Protein AF-A0A847M9U5-F1 (afdb_monomer)

Solvent-accessible surface area (backbone atoms only — not comparable to full-atom values): 6471 Å² total; per-residue (Å²): 129,67,69,66,56,54,54,52,52,51,50,51,53,54,54,54,50,51,54,58,56,60,65,62,58,80,59,87,78,87,91,89,74,98,65,78,89,70,74,77,71,74,72,75,74,77,74,70,78,75,65,58,76,74,46,76,42,82,70,40,72,50,74,49,76,41,67,31,92,88,46,87,90,41,75,66,46,79,47,78,46,60,54,27,30,36,36,34,26,72,84,72,50,74,47,82,42,72,54,127

Radius of gyration: 32.03 Å; Cα contacts (8 Å, |Δi|>4): 97; chains: 1; bounding box: 97×44×38 Å

Structure (mmCIF, N/CA/C/O backbone):
data_AF-A0A847M9U5-F1
#
_entry.id   AF-A0A847M9U5-F1
#
loop_
_atom_site.group_PDB
_atom_site.id
_atom_site.type_symbol
_atom_site.label_atom_id
_atom_site.label_alt_id
_atom_site.label_comp_id
_atom_site.label_asym_id
_atom_site.label_entity_id
_atom_site.label_seq_id
_atom_site.pdbx_PDB_ins_code
_atom_site.Cartn_x
_atom_site.Cartn_y
_atom_site.Cartn_z
_atom_site.occupancy
_atom_site.B_iso_or_equiv
_atom_site.auth_seq_id
_atom_site.auth_comp_id
_atom_site.auth_asym_id
_atom_site.auth_atom_id
_atom_site.pdbx_PDB_model_num
ATOM 1 N N . MET A 1 1 ? 67.993 -10.709 17.516 1.00 57.62 1 MET A N 1
ATOM 2 C CA . MET A 1 1 ? 67.181 -10.792 16.274 1.00 57.62 1 MET A CA 1
ATOM 3 C C . MET A 1 1 ? 65.810 -10.112 16.381 1.00 57.62 1 MET A C 1
ATOM 5 O O . MET A 1 1 ? 65.199 -9.883 15.352 1.00 57.62 1 MET A O 1
ATOM 9 N N . THR A 1 2 ? 65.337 -9.737 17.572 1.00 57.31 2 THR A N 1
ATOM 10 C CA . THR A 1 2 ? 64.000 -9.160 17.827 1.00 57.31 2 THR A CA 1
ATOM 11 C C . THR A 1 2 ? 63.884 -7.653 17.560 1.00 57.31 2 THR A C 1
ATOM 13 O O . THR A 1 2 ?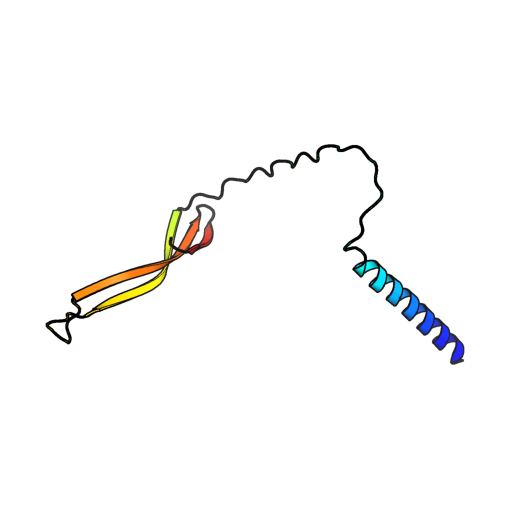 62.808 -7.168 17.230 1.00 57.31 2 THR A O 1
ATOM 16 N N . THR A 1 3 ? 64.989 -6.907 17.605 1.00 56.69 3 THR A N 1
ATOM 17 C CA . THR A 1 3 ? 64.990 -5.441 17.430 1.00 56.69 3 THR A CA 1
ATOM 18 C C . THR A 1 3 ? 64.676 -4.994 15.997 1.00 56.69 3 THR A C 1
ATOM 20 O O . THR A 1 3 ? 64.095 -3.935 15.796 1.00 56.69 3 THR A O 1
ATOM 23 N N . LYS A 1 4 ? 65.003 -5.813 14.985 1.00 58.47 4 LYS A N 1
ATOM 24 C CA . LYS A 1 4 ? 64.746 -5.498 13.563 1.00 58.47 4 LYS A CA 1
ATOM 25 C C . LYS A 1 4 ? 63.258 -5.599 13.193 1.00 58.47 4 LYS A C 1
ATOM 27 O O . LYS A 1 4 ? 62.771 -4.812 12.383 1.00 58.47 4 LYS A O 1
ATOM 32 N N . TYR A 1 5 ? 62.535 -6.528 13.821 1.00 59.38 5 TYR A N 1
ATOM 33 C CA . TYR A 1 5 ? 61.089 -6.697 13.635 1.00 59.38 5 TYR A CA 1
ATOM 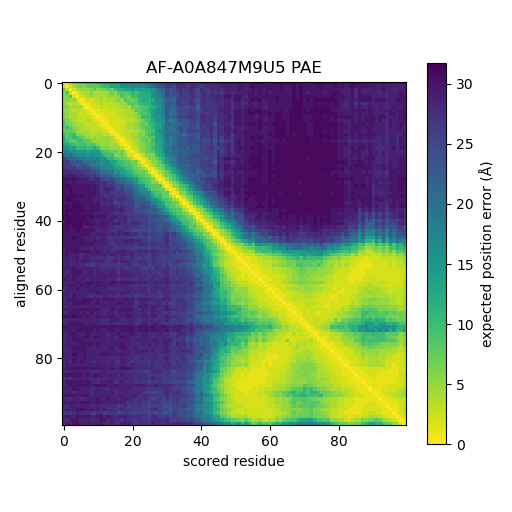34 C C . TYR A 1 5 ? 60.287 -5.610 14.359 1.00 59.38 5 TYR A C 1
ATOM 36 O O . TYR A 1 5 ? 59.270 -5.146 13.859 1.00 59.38 5 TYR A O 1
ATOM 44 N N . LEU A 1 6 ? 60.789 -5.132 15.499 1.00 59.94 6 LEU A N 1
ATOM 45 C CA . LEU A 1 6 ? 60.160 -4.038 16.237 1.00 59.94 6 LEU A CA 1
ATOM 46 C C . LEU A 1 6 ? 60.181 -2.720 15.437 1.00 59.94 6 LEU A C 1
ATOM 48 O O . LEU A 1 6 ? 59.171 -2.031 15.354 1.00 59.94 6 LEU A O 1
ATOM 52 N N . ILE A 1 7 ? 61.305 -2.406 14.783 1.00 64.00 7 ILE A N 1
ATOM 53 C CA . ILE A 1 7 ? 61.454 -1.196 13.952 1.00 64.00 7 ILE A CA 1
ATOM 54 C C . ILE A 1 7 ? 60.549 -1.252 12.711 1.00 64.00 7 ILE A C 1
ATOM 56 O O . ILE A 1 7 ? 59.938 -0.250 12.345 1.00 64.00 7 ILE A O 1
ATOM 60 N N . THR A 1 8 ? 60.423 -2.421 12.078 1.00 65.56 8 THR A N 1
ATOM 61 C CA . THR A 1 8 ? 59.568 -2.593 10.890 1.00 65.56 8 THR A CA 1
ATOM 62 C C . THR A 1 8 ? 58.081 -2.513 11.229 1.00 65.56 8 THR A C 1
ATOM 64 O O . THR A 1 8 ? 57.338 -1.875 10.489 1.00 65.56 8 THR A O 1
ATOM 67 N N . VAL A 1 9 ? 57.647 -3.061 12.368 1.00 67.62 9 VAL A N 1
ATOM 68 C CA . VAL A 1 9 ? 56.252 -2.942 12.832 1.00 67.62 9 VAL A CA 1
ATOM 69 C C . VAL A 1 9 ? 55.899 -1.496 13.198 1.00 67.62 9 VAL A C 1
ATOM 71 O O . VAL A 1 9 ? 54.823 -1.027 12.834 1.00 67.62 9 VAL A O 1
ATOM 74 N N . VAL A 1 10 ? 56.809 -0.756 13.844 1.00 68.00 10 VAL A N 1
ATOM 75 C CA . VAL A 1 10 ? 56.596 0.668 14.167 1.00 68.00 10 VAL A CA 1
ATOM 76 C C . VAL A 1 10 ? 56.512 1.524 12.898 1.00 68.00 10 VAL A C 1
ATOM 78 O O . VAL A 1 10 ? 55.630 2.375 12.798 1.00 68.00 10 VAL A O 1
ATOM 81 N N . LEU A 1 11 ? 57.362 1.271 11.897 1.00 67.25 11 LEU A N 1
ATOM 82 C CA . LEU A 1 11 ? 57.293 1.964 10.605 1.00 67.25 11 LEU A CA 1
ATOM 83 C C . LEU A 1 11 ? 55.997 1.655 9.848 1.00 67.25 11 LEU A C 1
ATOM 85 O O . LEU A 1 11 ? 55.379 2.566 9.306 1.00 67.25 11 LEU A O 1
ATOM 89 N N . PHE A 1 12 ? 55.551 0.398 9.842 1.00 67.25 12 PHE A N 1
ATOM 90 C CA . PHE A 1 12 ? 54.313 0.018 9.159 1.00 67.25 12 PHE A CA 1
ATOM 91 C C . PHE A 1 12 ? 53.076 0.625 9.838 1.00 67.25 12 PHE A C 1
ATOM 93 O O . PHE A 1 12 ? 52.186 1.130 9.159 1.00 67.25 12 PHE A O 1
ATOM 100 N N . ALA A 1 13 ? 53.047 0.662 11.175 1.00 64.06 13 ALA A N 1
ATOM 101 C CA . ALA A 1 13 ? 51.990 1.332 11.931 1.00 64.06 13 ALA A CA 1
ATOM 102 C C . ALA A 1 13 ? 51.972 2.855 11.695 1.00 64.06 13 ALA A C 1
ATOM 104 O O . ALA A 1 13 ? 50.895 3.443 11.606 1.00 64.06 13 ALA A O 1
ATOM 105 N N . ALA A 1 14 ? 53.140 3.487 11.540 1.00 63.56 14 ALA A N 1
ATOM 106 C CA . ALA A 1 14 ? 53.248 4.912 11.225 1.00 63.56 14 ALA A CA 1
ATOM 107 C C . ALA A 1 14 ? 52.779 5.249 9.796 1.00 63.56 14 ALA A C 1
ATOM 109 O O . ALA A 1 14 ? 52.171 6.291 9.580 1.00 63.56 14 ALA A O 1
ATOM 110 N N . VAL A 1 15 ? 53.016 4.368 8.819 1.00 64.88 15 VAL A N 1
ATOM 111 C CA . VAL A 1 15 ? 52.509 4.544 7.443 1.00 64.88 15 VAL A CA 1
ATOM 112 C C . VAL A 1 15 ? 51.001 4.283 7.368 1.00 64.88 15 VAL A C 1
ATOM 114 O O . VAL A 1 15 ? 50.279 4.969 6.649 1.00 64.88 15 VAL A O 1
ATOM 117 N N . LEU A 1 16 ? 50.486 3.324 8.141 1.00 61.59 16 LEU A N 1
ATOM 118 C CA . LEU A 1 16 ? 49.049 3.052 8.180 1.00 61.59 16 LEU A 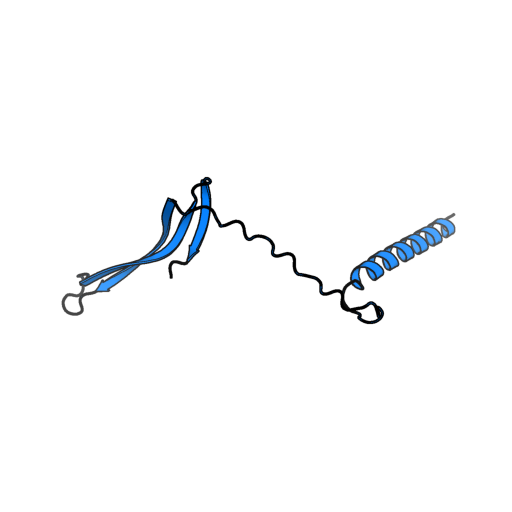CA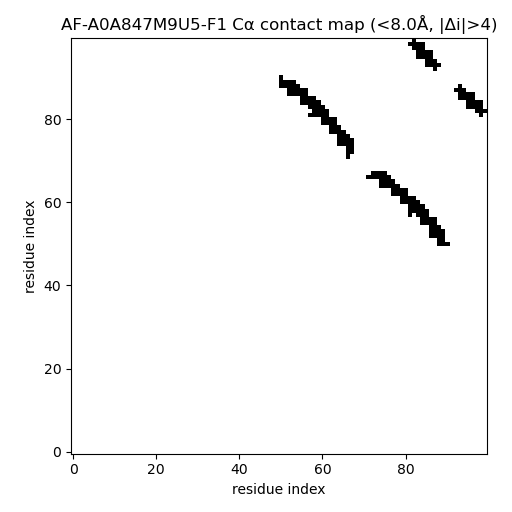 1
ATOM 119 C C . LEU A 1 16 ? 48.271 4.187 8.874 1.00 61.59 16 LEU A C 1
ATOM 121 O O . LEU A 1 16 ? 47.169 4.526 8.446 1.00 61.59 16 LEU A O 1
ATOM 125 N N . SER A 1 17 ? 48.850 4.820 9.902 1.00 59.50 17 SER A N 1
ATOM 126 C CA . SER A 1 17 ? 48.224 5.955 10.590 1.00 59.50 17 SER A CA 1
ATOM 127 C C . SER A 1 17 ? 48.204 7.234 9.745 1.00 59.50 17 SER A C 1
ATOM 129 O O . SER A 1 17 ? 47.224 7.976 9.814 1.00 59.50 17 SER A O 1
ATOM 131 N N . THR A 1 18 ? 49.202 7.475 8.885 1.00 58.41 18 THR A N 1
ATOM 132 C CA . THR A 1 18 ? 49.190 8.625 7.960 1.00 58.41 18 THR A CA 1
ATOM 133 C C . THR A 1 18 ? 48.152 8.481 6.846 1.00 58.41 18 THR A C 1
ATOM 135 O O . THR A 1 18 ? 47.527 9.474 6.480 1.00 58.41 18 THR A O 1
ATOM 138 N N . ILE A 1 19 ? 47.883 7.265 6.357 1.00 58.09 19 ILE A N 1
ATOM 139 C CA . ILE A 1 19 ? 46.842 7.016 5.341 1.00 58.09 19 ILE A CA 1
ATOM 140 C C . ILE A 1 19 ? 45.434 7.231 5.920 1.00 58.09 19 ILE A C 1
ATOM 142 O O . ILE A 1 19 ? 44.586 7.849 5.277 1.00 58.09 19 ILE A O 1
ATOM 146 N N . ILE A 1 20 ? 45.187 6.783 7.155 1.00 54.12 20 ILE A N 1
ATOM 147 C CA . ILE A 1 20 ? 43.886 6.966 7.819 1.00 54.12 20 ILE A CA 1
ATOM 148 C C . ILE A 1 20 ? 43.669 8.442 8.193 1.00 54.12 20 ILE A C 1
ATOM 150 O O . ILE A 1 20 ? 42.564 8.954 8.022 1.00 54.12 20 ILE A O 1
ATOM 154 N N . MET A 1 21 ? 44.716 9.162 8.616 1.00 49.91 21 MET A N 1
ATOM 155 C CA . MET A 1 21 ? 44.617 10.601 8.896 1.00 49.91 21 MET A CA 1
ATOM 156 C C . MET A 1 21 ? 44.452 11.439 7.610 1.00 49.91 21 MET A C 1
ATOM 158 O O . MET A 1 21 ? 43.721 12.429 7.612 1.00 49.91 21 MET A O 1
ATOM 162 N N . GLY A 1 22 ? 45.059 11.021 6.490 1.00 48.31 22 GLY A N 1
ATOM 163 C CA . GLY A 1 22 ? 44.905 11.668 5.180 1.00 48.31 22 GLY A CA 1
ATOM 164 C C . GLY A 1 22 ? 43.520 11.485 4.543 1.00 48.31 22 GLY A C 1
ATOM 165 O O . GLY A 1 22 ? 43.058 12.367 3.825 1.00 48.31 22 GLY A O 1
ATOM 166 N N . GLY A 1 23 ? 42.821 10.384 4.840 1.00 50.88 23 GLY A N 1
ATOM 167 C CA . GLY A 1 23 ? 41.469 10.117 4.328 1.00 50.88 23 GLY A CA 1
ATOM 168 C C . GLY A 1 23 ? 40.340 10.867 5.050 1.00 50.88 23 GLY A C 1
ATOM 169 O O . GLY A 1 23 ? 39.261 11.034 4.486 1.00 50.88 23 GLY A O 1
ATOM 170 N N . VAL A 1 24 ? 40.571 11.348 6.277 1.00 49.78 24 VAL A N 1
ATOM 171 C CA . VAL A 1 24 ? 39.538 12.021 7.094 1.00 49.78 24 VAL A CA 1
ATOM 172 C C . VAL A 1 24 ? 39.583 13.554 6.959 1.00 49.78 24 VAL A C 1
ATOM 174 O O . VAL A 1 24 ? 38.576 14.214 7.202 1.00 49.78 24 VAL A O 1
ATOM 177 N N . LEU A 1 25 ? 40.688 14.128 6.461 1.00 48.28 25 LEU A N 1
ATOM 178 C CA . LEU A 1 25 ? 40.822 15.568 6.166 1.00 48.28 25 LEU A CA 1
ATOM 179 C C . LEU A 1 25 ? 40.283 15.990 4.783 1.00 48.28 25 LEU A C 1
ATOM 181 O O . LEU A 1 25 ? 40.266 17.175 4.468 1.00 48.28 25 LEU A O 1
ATOM 185 N N . ALA A 1 26 ? 39.755 15.059 3.978 1.00 50.09 26 ALA A N 1
ATOM 186 C CA . ALA A 1 26 ? 39.030 15.378 2.737 1.00 50.09 26 ALA A CA 1
ATOM 187 C C . ALA A 1 26 ? 37.620 15.965 2.981 1.00 50.09 26 ALA A C 1
ATOM 189 O O . ALA A 1 26 ? 36.829 16.132 2.052 1.00 50.09 26 ALA A O 1
ATOM 190 N N . ARG A 1 27 ? 37.282 16.285 4.233 1.00 53.81 27 ARG A N 1
ATOM 191 C CA . ARG A 1 27 ? 36.136 17.119 4.581 1.00 53.81 27 ARG A CA 1
ATOM 192 C C . ARG A 1 27 ? 36.676 18.332 5.334 1.00 53.81 27 ARG A C 1
ATOM 194 O O . ARG A 1 27 ? 37.300 18.180 6.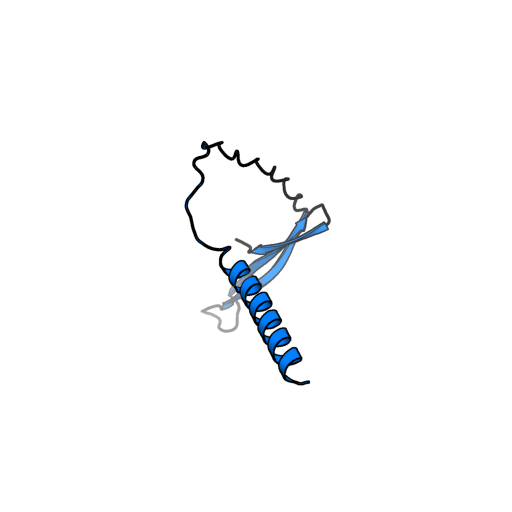377 1.00 53.81 27 ARG A O 1
ATOM 201 N N . THR A 1 28 ? 36.395 19.518 4.797 1.00 52.03 28 THR A N 1
ATOM 202 C CA . THR A 1 28 ? 36.597 20.860 5.385 1.00 52.03 28 THR A CA 1
ATOM 203 C C . THR A 1 28 ? 38.025 21.414 5.499 1.00 52.03 28 THR A C 1
ATOM 205 O O . THR A 1 28 ? 38.668 21.281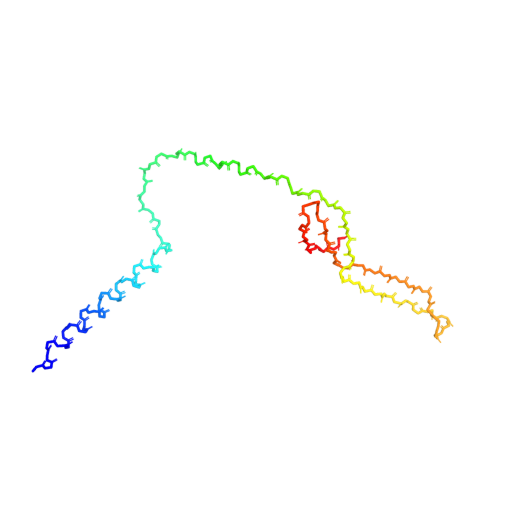 6.533 1.00 52.03 28 THR A O 1
ATOM 208 N N . SER A 1 29 ? 38.457 22.148 4.461 1.00 41.16 29 SER A N 1
ATOM 209 C CA . SER A 1 29 ? 39.080 23.500 4.494 1.00 41.16 29 SER A CA 1
ATOM 210 C C . SER A 1 29 ? 39.500 23.838 3.052 1.00 41.16 29 SER A C 1
ATOM 212 O O . SER A 1 29 ? 40.375 23.187 2.502 1.00 41.16 29 SER A O 1
ATOM 214 N N . ALA A 1 30 ? 38.732 24.608 2.279 1.00 50.56 30 ALA A N 1
ATOM 215 C CA . ALA A 1 30 ? 38.672 26.071 2.299 1.00 50.56 30 ALA A CA 1
ATOM 216 C C . ALA A 1 30 ? 40.057 26.740 2.154 1.00 50.56 30 ALA A C 1
ATOM 218 O O . ALA A 1 30 ? 40.867 26.675 3.072 1.00 50.56 30 ALA A O 1
ATOM 219 N N . LEU A 1 31 ? 40.210 27.458 1.027 1.00 49.19 31 LEU A N 1
ATOM 220 C CA . LEU A 1 31 ? 41.224 28.466 0.667 1.00 49.19 31 LEU A CA 1
ATOM 221 C C . LEU A 1 31 ? 42.514 27.977 -0.016 1.00 49.19 31 LEU A C 1
ATOM 223 O O . LEU A 1 31 ? 43.539 27.797 0.631 1.00 49.19 31 LEU A O 1
ATOM 227 N N . ALA A 1 32 ? 42.470 27.883 -1.352 1.00 46.44 32 ALA A N 1
ATOM 228 C CA . ALA A 1 32 ? 43.326 28.671 -2.257 1.00 46.44 32 ALA A CA 1
ATOM 229 C C . ALA A 1 32 ? 43.109 28.228 -3.717 1.00 46.44 32 ALA A C 1
ATOM 231 O O . ALA A 1 32 ? 43.815 27.358 -4.221 1.00 46.44 32 ALA A O 1
ATOM 232 N N . GLN A 1 33 ? 42.149 28.839 -4.410 1.00 39.31 33 GLN A N 1
ATOM 233 C CA . GLN A 1 33 ? 42.191 28.900 -5.869 1.00 39.31 33 GLN A CA 1
ATOM 234 C C . GLN A 1 33 ? 41.494 30.184 -6.316 1.00 39.31 33 GLN A C 1
ATOM 236 O O . GLN A 1 33 ? 40.286 30.217 -6.522 1.00 39.31 33 GLN A O 1
ATOM 241 N N . ASP A 1 34 ? 42.281 31.257 -6.418 1.00 46.19 34 ASP A N 1
ATOM 242 C CA . ASP A 1 34 ? 41.993 32.325 -7.371 1.00 46.19 34 ASP A CA 1
ATOM 243 C C . ASP A 1 34 ? 42.140 31.705 -8.764 1.00 46.19 34 ASP A C 1
ATOM 245 O O . ASP A 1 34 ? 43.226 31.562 -9.326 1.00 46.19 34 ASP A O 1
ATOM 249 N N . THR A 1 35 ? 41.031 31.219 -9.288 1.00 48.75 35 THR A N 1
ATOM 250 C CA . THR A 1 35 ? 40.826 30.965 -10.706 1.00 48.75 35 THR A CA 1
ATOM 251 C C . THR A 1 35 ? 39.392 31.398 -10.950 1.00 48.75 35 THR A C 1
ATOM 253 O O . THR A 1 35 ? 38.519 31.111 -10.135 1.00 48.75 35 THR A O 1
ATOM 256 N N . GLU A 1 36 ? 39.228 32.214 -11.982 1.00 49.34 36 GLU A N 1
ATOM 257 C CA . GLU A 1 36 ? 38.025 32.935 -12.396 1.00 49.34 36 GLU A CA 1
ATOM 258 C C . GLU A 1 36 ? 36.724 32.154 -12.141 1.00 49.34 36 GLU A C 1
ATOM 260 O O . GLU A 1 36 ? 36.731 30.924 -12.226 1.00 49.34 36 GLU A O 1
ATOM 265 N N . PRO A 1 37 ? 35.591 32.826 -11.854 1.00 40.09 37 PRO A N 1
ATOM 266 C CA . PRO A 1 37 ? 34.306 32.151 -11.835 1.00 40.09 37 PRO A CA 1
ATOM 267 C C . PRO A 1 37 ? 33.956 31.789 -13.282 1.00 40.09 37 PRO A C 1
ATOM 269 O O . PRO A 1 37 ? 33.208 32.494 -13.951 1.00 40.09 37 PRO A O 1
ATOM 272 N N . ASP A 1 38 ? 34.532 30.695 -13.772 1.00 45.50 38 ASP A N 1
ATOM 273 C CA . ASP A 1 38 ? 33.938 29.922 -14.843 1.00 45.50 38 ASP A CA 1
ATOM 274 C C . ASP A 1 38 ? 32.637 29.413 -14.230 1.00 45.50 38 ASP A C 1
ATOM 276 O O . ASP A 1 38 ? 32.639 28.573 -13.321 1.00 45.50 38 ASP A O 1
ATOM 280 N N . GLU A 1 39 ? 31.532 30.069 -14.591 1.00 53.09 39 GLU A N 1
ATOM 281 C CA . GLU A 1 39 ? 30.196 29.622 -14.249 1.00 53.09 39 GLU A CA 1
ATOM 282 C C . GLU A 1 39 ? 30.151 28.138 -14.582 1.00 53.09 39 GLU A C 1
ATOM 284 O O . GLU A 1 39 ? 30.148 27.745 -15.747 1.00 53.09 39 GLU A O 1
ATOM 289 N N . ALA A 1 40 ? 30.153 27.296 -13.548 1.00 52.22 40 ALA A N 1
ATOM 290 C CA . ALA A 1 40 ? 29.801 25.906 -13.694 1.00 52.22 40 ALA A CA 1
ATOM 291 C C . ALA A 1 40 ? 28.342 25.913 -14.144 1.00 52.22 40 ALA A C 1
ATOM 293 O O . ALA A 1 40 ? 27.419 25.908 -13.327 1.00 52.22 40 ALA A O 1
ATOM 294 N N . VAL A 1 41 ? 28.150 26.004 -15.460 1.00 54.62 41 VAL A N 1
ATOM 295 C CA . VAL A 1 41 ? 26.896 25.765 -16.140 1.00 54.62 41 VAL A CA 1
ATOM 296 C C . VAL A 1 41 ? 26.505 24.380 -15.675 1.00 54.62 41 VAL A C 1
ATOM 298 O O . VAL A 1 41 ? 27.083 23.377 -16.096 1.00 54.62 41 VAL A O 1
ATOM 301 N N . ALA A 1 42 ? 25.579 24.337 -14.719 1.00 58.16 42 ALA A N 1
ATOM 302 C CA . ALA A 1 42 ? 24.892 23.127 -14.347 1.00 58.16 42 ALA A CA 1
ATOM 303 C C . ALA A 1 42 ? 24.289 22.617 -15.649 1.00 58.16 42 ALA A C 1
ATOM 305 O O . ALA A 1 42 ? 23.290 23.155 -16.126 1.00 58.16 42 ALA A O 1
ATOM 306 N N . VAL A 1 43 ? 24.964 21.647 -16.273 1.00 59.00 43 VAL A N 1
ATOM 307 C CA . VAL A 1 43 ? 24.437 20.943 -17.431 1.00 59.00 43 VAL A CA 1
ATOM 308 C C . VAL A 1 43 ? 23.055 20.498 -16.978 1.00 59.00 43 VAL A C 1
ATOM 310 O O . VAL A 1 43 ? 22.973 19.771 -15.978 1.00 59.00 43 VAL A O 1
ATOM 313 N N . PRO A 1 44 ? 21.972 20.981 -17.612 1.00 58.00 44 PRO A N 1
ATOM 314 C CA . PRO A 1 44 ? 20.653 20.522 -17.258 1.00 58.00 44 PRO A CA 1
ATOM 315 C C . PRO A 1 44 ? 20.707 19.029 -17.527 1.00 58.00 44 PRO A C 1
ATOM 317 O O . PRO A 1 44 ? 20.830 18.600 -18.672 1.00 58.00 44 PRO A O 1
ATOM 320 N N . THR A 1 45 ? 20.730 18.231 -16.462 1.00 62.22 45 THR A N 1
ATOM 321 C CA . THR A 1 45 ? 20.516 16.802 -16.602 1.00 62.22 45 THR A CA 1
ATOM 322 C C . THR A 1 45 ? 19.114 16.736 -17.157 1.00 62.22 45 THR A C 1
ATOM 324 O O . THR A 1 45 ? 18.168 17.056 -16.437 1.00 62.22 45 THR A O 1
ATOM 327 N N . GLU A 1 46 ? 18.993 16.478 -18.460 1.00 61.97 46 GLU A N 1
ATOM 328 C CA . GLU A 1 46 ? 17.711 16.301 -19.114 1.00 61.97 46 GLU A CA 1
ATOM 329 C C . GLU A 1 46 ? 16.975 15.248 -18.295 1.00 61.97 46 GLU A C 1
ATOM 331 O O . GLU A 1 46 ? 17.309 14.062 -18.305 1.00 61.97 46 GLU A O 1
ATOM 336 N N . SER A 1 47 ? 16.031 15.718 -17.482 1.00 67.75 47 SER A N 1
ATOM 337 C CA . SER A 1 47 ? 15.162 14.878 -16.685 1.00 67.75 47 SER A CA 1
ATOM 338 C C . SER A 1 47 ? 14.339 14.113 -17.702 1.00 67.75 47 SER A C 1
ATOM 340 O O . SER A 1 47 ? 13.322 14.615 -18.189 1.00 67.75 47 SER A O 1
ATOM 342 N N . LYS A 1 48 ? 14.809 12.921 -18.074 1.00 77.06 48 LYS A N 1
ATOM 343 C CA . LYS A 1 48 ? 14.051 12.028 -18.934 1.00 77.06 48 LYS A CA 1
ATOM 344 C C . LYS A 1 48 ? 12.663 11.897 -18.304 1.00 77.06 48 LYS A C 1
ATOM 346 O O . LYS A 1 48 ? 12.580 11.542 -17.124 1.00 77.06 48 LYS A O 1
ATOM 351 N N . PRO A 1 49 ? 11.586 12.222 -19.037 1.00 79.94 49 PRO A N 1
ATOM 352 C CA . PRO A 1 49 ? 10.250 12.147 -18.482 1.00 79.94 49 PRO A CA 1
ATOM 353 C C . PRO A 1 49 ? 10.012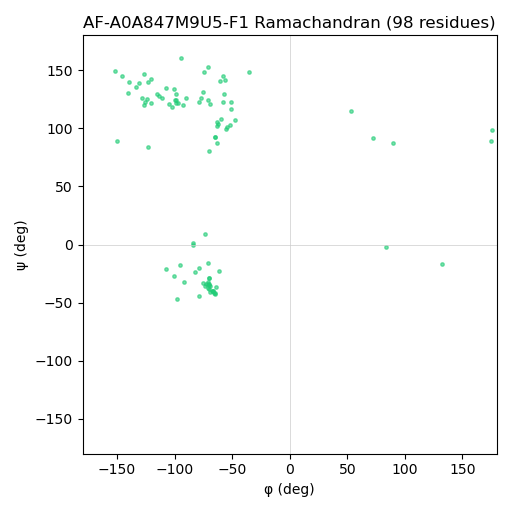 10.723 -17.988 1.00 79.94 49 PRO A C 1
ATOM 355 O O . PRO A 1 49 ? 10.298 9.749 -18.692 1.00 79.94 49 PRO A O 1
ATOM 358 N N . ALA A 1 50 ? 9.546 10.614 -16.746 1.00 80.81 50 ALA A N 1
ATOM 359 C CA . ALA A 1 50 ? 9.283 9.321 -16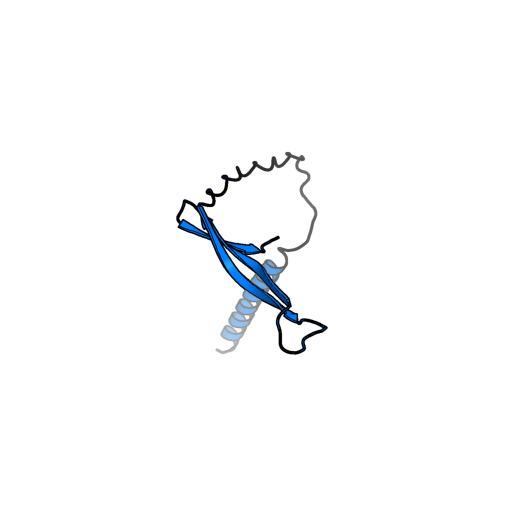.149 1.00 80.81 50 ALA A CA 1
ATOM 360 C C . ALA A 1 50 ? 8.210 8.589 -16.985 1.00 80.81 50 ALA A C 1
ATOM 362 O O . ALA A 1 50 ? 7.272 9.237 -17.463 1.00 80.81 50 ALA A O 1
ATOM 363 N N . PRO A 1 51 ? 8.330 7.265 -17.191 1.00 89.56 51 PRO A N 1
ATOM 364 C CA . PRO A 1 51 ? 7.405 6.536 -18.049 1.00 89.56 51 PRO A CA 1
ATOM 365 C C . PRO A 1 51 ? 5.960 6.679 -17.561 1.00 89.56 51 PRO A C 1
ATOM 367 O O . PRO A 1 51 ? 5.710 6.740 -16.354 1.00 89.56 51 PRO A O 1
ATOM 370 N N . ALA A 1 52 ? 5.012 6.736 -18.498 1.00 93.38 52 ALA A N 1
ATOM 371 C CA . ALA A 1 52 ? 3.600 6.943 -18.192 1.00 93.38 52 ALA A CA 1
ATOM 372 C C . ALA A 1 52 ? 3.067 5.879 -17.218 1.00 93.38 52 ALA A C 1
ATOM 374 O O . ALA A 1 52 ? 3.419 4.702 -17.316 1.00 93.38 52 ALA A O 1
ATOM 375 N N . VAL A 1 53 ? 2.210 6.298 -16.287 1.00 95.44 53 VAL A N 1
ATOM 376 C CA . VAL A 1 53 ? 1.526 5.394 -15.354 1.00 95.44 53 VAL A CA 1
ATOM 377 C C . VAL A 1 53 ? 0.383 4.708 -16.094 1.00 95.44 53 VAL A C 1
ATOM 379 O O . VAL A 1 53 ? -0.454 5.381 -16.692 1.00 95.44 53 VAL A O 1
ATOM 382 N N . VAL A 1 54 ? 0.350 3.377 -16.054 1.00 96.94 54 VAL A N 1
ATOM 383 C CA . VAL A 1 54 ? -0.678 2.558 -16.718 1.00 96.94 54 VAL A CA 1
ATOM 384 C C . VAL A 1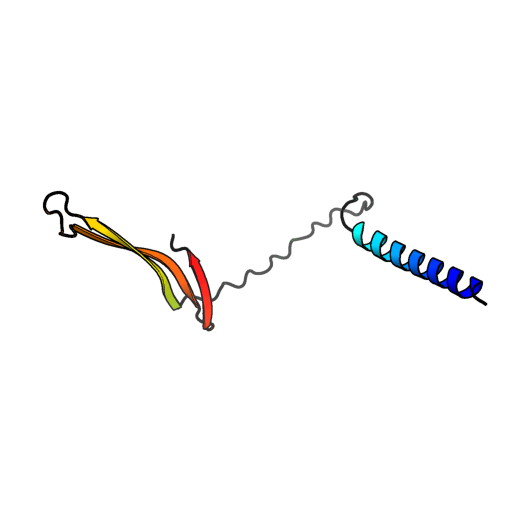 54 ? -1.665 1.937 -15.735 1.00 96.94 54 VAL A C 1
ATOM 386 O O . VAL A 1 54 ? -2.771 1.580 -16.127 1.00 96.94 54 VAL A O 1
ATOM 389 N N . SER A 1 55 ? -1.291 1.815 -14.459 1.00 96.94 55 SER A N 1
ATOM 390 C CA . SER A 1 55 ? -2.175 1.314 -13.407 1.00 96.94 55 SER A CA 1
ATOM 391 C C . SER A 1 55 ? -1.799 1.896 -12.047 1.00 96.94 55 SER A C 1
ATOM 393 O O . SER A 1 55 ? -0.627 2.173 -11.788 1.00 96.94 55 SER A O 1
ATOM 395 N N . ALA A 1 56 ? -2.797 2.058 -11.180 1.00 95.81 56 ALA A N 1
ATOM 396 C CA . ALA A 1 56 ? -2.633 2.410 -9.777 1.00 95.81 56 ALA A CA 1
ATOM 397 C C . ALA A 1 56 ? -3.383 1.381 -8.926 1.00 95.81 56 ALA A C 1
ATOM 399 O O . ALA A 1 56 ? -4.592 1.201 -9.076 1.00 95.81 56 ALA A O 1
ATOM 400 N N . ILE A 1 57 ? -2.655 0.695 -8.050 1.00 96.31 57 ILE A N 1
ATOM 401 C CA . ILE A 1 57 ? -3.172 -0.398 -7.230 1.00 96.31 57 ILE A CA 1
ATOM 402 C C . ILE A 1 57 ? -3.148 0.046 -5.765 1.00 96.31 57 ILE A C 1
ATOM 404 O O . ILE A 1 57 ? -2.090 0.471 -5.293 1.00 96.31 57 ILE A O 1
ATOM 408 N N . PRO A 1 58 ? -4.266 -0.051 -5.023 1.00 96.19 58 PRO A N 1
ATOM 409 C CA . PRO A 1 58 ? -4.271 0.185 -3.583 1.00 96.19 58 PRO A CA 1
ATOM 410 C C . PRO A 1 58 ? -3.293 -0.760 -2.887 1.00 96.19 58 PRO A C 1
ATOM 412 O O . PRO A 1 58 ? -3.404 -1.976 -3.025 1.00 96.19 58 PRO A O 1
ATOM 415 N N . TYR A 1 59 ? -2.332 -0.198 -2.158 1.00 95.38 59 TYR A N 1
ATOM 416 C CA . TYR A 1 59 ? -1.372 -0.970 -1.370 1.00 95.38 59 TYR A CA 1
ATOM 417 C C . TYR A 1 59 ? -1.793 -1.039 0.092 1.00 95.38 59 TYR A C 1
ATOM 419 O O . TYR A 1 59 ? -1.825 -2.112 0.687 1.00 95.38 59 TYR A O 1
ATOM 427 N N . GLU A 1 60 ? -2.174 0.107 0.650 1.00 95.19 60 GLU A N 1
ATOM 428 C CA . GLU A 1 60 ? -2.624 0.212 2.030 1.00 95.19 60 GLU A CA 1
ATOM 429 C C . GLU A 1 60 ? -3.967 0.938 2.078 1.00 95.19 60 GLU A C 1
ATOM 431 O O . GLU A 1 60 ? -4.134 2.033 1.529 1.00 95.19 60 GLU A O 1
ATOM 436 N N . THR A 1 61 ? -4.943 0.297 2.721 1.00 95.88 61 THR A N 1
ATOM 437 C CA . THR A 1 61 ? -6.308 0.804 2.854 1.00 95.88 61 THR A CA 1
ATOM 438 C C . THR A 1 61 ? -6.791 0.670 4.287 1.00 95.88 61 THR A C 1
ATOM 440 O O . THR A 1 61 ? -6.668 -0.397 4.887 1.00 95.88 61 THR A O 1
ATOM 443 N N . VAL A 1 62 ? -7.422 1.719 4.800 1.00 93.94 62 VAL A N 1
ATOM 444 C CA . VAL A 1 62 ? -8.078 1.737 6.105 1.00 93.94 62 VAL A CA 1
ATOM 445 C C . VAL A 1 62 ? -9.571 1.922 5.887 1.00 93.94 62 VAL A C 1
ATOM 447 O O . VAL A 1 62 ? -9.996 2.818 5.159 1.00 93.94 62 VAL A O 1
ATOM 450 N N . THR A 1 63 ? -10.377 1.069 6.513 1.00 95.56 63 THR A N 1
ATOM 451 C CA . THR A 1 63 ? -11.835 1.205 6.485 1.00 95.56 63 THR A CA 1
ATOM 452 C C . THR A 1 63 ? -12.318 1.743 7.822 1.00 95.56 63 THR A C 1
ATOM 454 O O . THR A 1 63 ? -12.084 1.141 8.868 1.00 95.56 63 THR A O 1
ATOM 457 N N . GLU A 1 64 ? -12.982 2.890 7.777 1.00 95.19 64 GLU A N 1
ATOM 458 C CA . GLU A 1 64 ? -13.578 3.567 8.918 1.00 95.19 64 GLU A CA 1
ATOM 459 C C . GLU A 1 64 ? -15.074 3.258 8.969 1.00 95.19 64 GLU A C 1
ATOM 461 O O . GLU A 1 64 ? -15.799 3.429 7.984 1.00 95.19 64 GLU A O 1
ATOM 466 N N . TYR A 1 65 ? -15.539 2.836 10.142 1.00 94.12 65 TYR A N 1
ATOM 467 C CA . TYR A 1 65 ? -16.947 2.574 10.409 1.00 94.12 65 TYR A CA 1
ATOM 468 C C . TYR A 1 65 ? -17.480 3.626 11.371 1.00 94.12 65 TYR A C 1
ATOM 470 O O . TYR A 1 65 ? -16.940 3.825 12.458 1.00 94.12 65 TYR A O 1
ATOM 478 N N . GLN A 1 66 ? -18.562 4.288 10.980 1.00 93.75 66 GLN A N 1
ATOM 479 C CA . GLN A 1 66 ? -19.309 5.171 11.864 1.00 93.75 66 GLN A CA 1
ATOM 480 C C . GLN A 1 66 ? -20.556 4.440 12.339 1.00 93.75 66 GLN A C 1
ATOM 482 O O . GLN A 1 66 ? -21.405 4.059 11.531 1.00 93.75 66 GLN A O 1
ATOM 487 N N . MET A 1 67 ? -20.657 4.245 13.651 1.00 94.38 67 MET A N 1
ATOM 488 C CA . MET A 1 67 ? -21.818 3.619 14.277 1.00 94.38 67 MET A CA 1
ATOM 489 C C . MET A 1 67 ? -23.007 4.579 14.310 1.00 94.38 67 MET A C 1
ATOM 491 O O . MET A 1 67 ? -22.837 5.797 14.399 1.00 94.38 67 MET A O 1
ATOM 495 N N . ASP A 1 68 ? -24.214 4.026 14.227 1.00 94.25 68 ASP A N 1
ATOM 496 C CA . ASP A 1 68 ? -25.444 4.790 14.393 1.00 94.25 68 ASP A CA 1
ATOM 497 C C . ASP A 1 68 ? -25.610 5.209 15.869 1.00 94.25 68 ASP A C 1
ATOM 499 O O . ASP A 1 68 ? -25.581 4.345 16.750 1.00 94.25 68 ASP A O 1
ATOM 503 N N . PRO A 1 69 ? -25.764 6.514 16.174 1.00 92.06 69 PRO A N 1
ATOM 504 C CA . PRO A 1 69 ? -25.960 6.970 17.548 1.00 92.06 69 PRO A CA 1
ATOM 505 C C . PRO A 1 69 ? -27.340 6.611 18.124 1.00 92.06 69 PRO A C 1
ATOM 507 O O . PRO A 1 69 ? -27.515 6.692 19.337 1.00 92.06 69 PRO A O 1
ATOM 510 N N . PHE A 1 70 ? -28.314 6.238 17.288 1.00 94.38 70 PHE A N 1
ATOM 511 C CA . PHE A 1 70 ? -29.676 5.895 17.705 1.00 94.38 70 PHE A CA 1
ATOM 512 C C . PHE A 1 70 ? -29.910 4.382 17.778 1.00 94.38 70 PHE A C 1
ATOM 514 O O . PHE A 1 70 ? -30.736 3.927 18.567 1.00 94.38 70 PHE A O 1
ATOM 521 N N . GLU A 1 71 ? -29.163 3.600 16.996 1.00 92.81 71 GLU A N 1
ATOM 522 C CA . GLU A 1 71 ? -29.248 2.136 16.956 1.00 92.81 71 GLU A CA 1
ATOM 523 C C . GLU A 1 71 ? -27.873 1.507 17.264 1.00 92.81 71 GLU A C 1
ATOM 525 O O . GLU A 1 71 ? -27.124 1.154 16.345 1.00 92.81 71 GLU A O 1
ATOM 530 N N . PRO A 1 72 ? -27.506 1.349 18.555 1.00 82.69 72 PRO A N 1
ATOM 531 C CA . PRO A 1 72 ? -26.225 0.773 18.952 1.00 82.69 72 PRO A CA 1
ATOM 532 C C . PRO A 1 72 ? -26.133 -0.685 18.482 1.00 82.69 72 PRO A C 1
ATOM 534 O O . PRO A 1 72 ? -26.775 -1.580 19.022 1.00 82.69 72 PRO A O 1
ATOM 537 N N . GLY A 1 73 ? -25.342 -0.907 17.433 1.00 89.25 73 GLY A N 1
ATOM 538 C CA . GLY A 1 73 ? -25.197 -2.197 16.751 1.00 89.25 73 GLY A CA 1
ATOM 539 C C . GLY A 1 73 ? -25.297 -2.090 15.230 1.00 89.25 73 GLY A C 1
ATOM 540 O O . GLY A 1 73 ? -24.842 -2.985 14.521 1.00 89.25 73 GLY A O 1
ATOM 541 N N . ARG A 1 74 ? -25.822 -0.974 14.716 1.00 93.25 74 ARG A N 1
ATOM 542 C CA . ARG A 1 74 ? -25.898 -0.703 13.284 1.00 93.25 74 ARG A CA 1
ATOM 543 C C . ARG A 1 74 ? -24.786 0.244 12.848 1.00 93.25 74 ARG A C 1
ATOM 545 O O . ARG A 1 74 ? -24.535 1.273 13.471 1.00 93.25 74 ARG A O 1
ATOM 552 N N . VAL A 1 75 ? -24.122 -0.097 11.747 1.00 93.25 75 VAL A N 1
ATOM 553 C CA . VAL A 1 75 ? -23.188 0.811 11.076 1.00 93.25 75 VAL A CA 1
ATOM 554 C C . VAL A 1 75 ? -24.004 1.808 10.257 1.00 93.25 75 VAL A C 1
ATOM 556 O O . VAL A 1 75 ? -24.790 1.415 9.395 1.00 93.25 75 VAL A O 1
ATOM 559 N N . ARG A 1 76 ? -23.813 3.100 10.522 1.00 94.50 76 ARG A N 1
ATOM 560 C CA . ARG A 1 76 ? -24.436 4.192 9.770 1.00 94.50 76 ARG A CA 1
ATOM 561 C C . ARG A 1 76 ? -23.711 4.453 8.455 1.00 94.50 76 ARG A C 1
ATOM 563 O O . ARG A 1 76 ? -24.355 4.684 7.438 1.00 94.50 76 ARG A O 1
ATOM 570 N N . SER A 1 77 ? -22.379 4.472 8.487 1.00 92.50 77 SER A N 1
ATOM 571 C CA . SER A 1 77 ? -21.549 4.766 7.318 1.00 92.50 77 SER A CA 1
ATOM 572 C C . SER A 1 77 ? -20.260 3.956 7.342 1.00 92.50 77 SER A C 1
ATOM 574 O O . SER A 1 77 ? -19.691 3.716 8.406 1.00 92.50 77 SER A O 1
ATOM 576 N N . THR A 1 78 ? -19.810 3.552 6.156 1.00 95.06 78 THR A N 1
ATOM 577 C CA . THR A 1 78 ? -18.522 2.893 5.932 1.00 95.06 78 THR A CA 1
ATOM 578 C C . THR A 1 78 ? -17.749 3.710 4.909 1.00 95.06 78 THR A C 1
ATOM 580 O O . THR A 1 78 ? -18.262 3.976 3.823 1.00 95.06 78 THR A O 1
ATOM 583 N N . ALA A 1 79 ? -16.529 4.115 5.251 1.00 94.75 79 ALA A N 1
ATOM 584 C CA . ALA A 1 79 ? -15.645 4.847 4.357 1.00 94.75 79 ALA A CA 1
ATOM 585 C C . ALA A 1 79 ? -14.300 4.129 4.263 1.00 94.75 79 ALA A C 1
ATOM 587 O O . ALA A 1 79 ? -13.626 3.934 5.270 1.00 94.75 79 ALA A O 1
ATOM 588 N N . THR A 1 80 ? -13.889 3.761 3.052 1.00 95.06 80 THR A N 1
ATOM 589 C CA . THR A 1 80 ? -12.561 3.192 2.806 1.00 95.06 80 THR A CA 1
ATOM 590 C C . THR A 1 80 ? -11.640 4.281 2.279 1.00 95.06 80 THR A C 1
ATOM 592 O O . THR A 1 80 ? -11.918 4.897 1.251 1.00 95.06 80 THR A O 1
ATOM 595 N N . LYS A 1 81 ? -10.539 4.521 2.986 1.00 94.44 81 LYS A N 1
ATOM 596 C CA . LYS A 1 81 ? -9.474 5.443 2.591 1.00 94.44 81 LYS A CA 1
ATOM 597 C C . LYS A 1 81 ? -8.258 4.635 2.171 1.00 94.44 81 LYS A C 1
ATOM 599 O O . LYS A 1 81 ? -7.873 3.692 2.854 1.00 94.44 81 LYS A O 1
ATOM 604 N N . THR A 1 82 ? -7.655 5.009 1.053 1.00 95.94 82 THR A N 1
ATOM 605 C CA . THR A 1 82 ? -6.380 4.438 0.604 1.00 95.94 82 THR A CA 1
ATOM 606 C C . THR A 1 82 ? -5.279 5.410 1.006 1.00 95.94 82 THR A C 1
ATOM 608 O O . THR A 1 82 ? -5.388 6.582 0.662 1.00 95.94 82 THR A O 1
ATOM 611 N N . SER A 1 83 ? -4.269 4.961 1.753 1.00 94.94 83 SER A N 1
ATOM 612 C CA . SER A 1 83 ? -3.118 5.785 2.167 1.00 94.94 83 SER A CA 1
ATOM 613 C C . SER A 1 83 ? -1.962 5.684 1.180 1.00 94.94 83 SER A C 1
ATOM 615 O O . SER A 1 83 ? -1.238 6.655 0.969 1.00 94.94 83 SER A O 1
ATOM 617 N N . THR A 1 84 ? -1.804 4.526 0.541 1.00 95.50 84 THR A N 1
ATOM 618 C CA . THR A 1 84 ? -0.656 4.237 -0.318 1.00 95.50 84 THR A CA 1
ATOM 619 C C . THR A 1 84 ? -1.087 3.483 -1.569 1.00 95.50 84 THR A C 1
ATOM 621 O O . THR A 1 84 ? -1.931 2.585 -1.517 1.00 95.50 84 THR A O 1
ATOM 624 N N . LEU A 1 85 ? -0.485 3.844 -2.699 1.00 96.38 85 LEU A N 1
ATOM 625 C CA . LEU A 1 85 ? -0.701 3.257 -4.014 1.00 96.38 85 LEU A CA 1
ATOM 626 C C . LEU A 1 85 ? 0.609 2.683 -4.551 1.00 96.38 85 LEU A C 1
ATOM 628 O O . LEU A 1 85 ? 1.666 3.293 -4.412 1.00 96.38 85 LEU A O 1
ATOM 632 N N . ILE A 1 86 ? 0.518 1.551 -5.238 1.00 96.81 86 ILE A N 1
ATOM 633 C CA . ILE A 1 86 ? 1.550 1.105 -6.170 1.00 96.81 86 ILE A CA 1
ATOM 634 C C . ILE A 1 86 ? 1.174 1.614 -7.558 1.00 96.81 86 ILE A C 1
ATOM 636 O O . ILE A 1 86 ? 0.122 1.262 -8.094 1.00 96.81 86 ILE A O 1
ATOM 640 N N . LEU A 1 87 ? 2.042 2.422 -8.152 1.00 96.31 87 LEU A N 1
ATOM 641 C CA . LEU A 1 87 ? 1.954 2.831 -9.545 1.00 96.31 87 LEU A CA 1
ATOM 642 C C . LEU A 1 87 ? 2.725 1.836 -10.401 1.00 96.31 87 LEU A C 1
ATOM 644 O O . LEU A 1 87 ? 3.907 1.599 -10.164 1.00 96.31 87 LEU A O 1
ATOM 648 N N . VAL A 1 88 ? 2.068 1.288 -11.417 1.00 96.31 88 VAL A N 1
ATOM 649 C CA . VAL A 1 88 ? 2.713 0.487 -12.459 1.00 96.31 88 VAL A CA 1
ATOM 650 C C . VAL A 1 88 ? 2.921 1.383 -13.669 1.00 96.31 88 VAL A C 1
ATOM 652 O O . VAL A 1 88 ? 1.971 1.996 -14.168 1.00 96.31 88 VAL A O 1
ATOM 655 N N . ARG A 1 89 ? 4.164 1.481 -14.133 1.00 96.19 89 ARG A N 1
ATOM 656 C CA . ARG A 1 89 ? 4.554 2.287 -15.292 1.00 96.19 89 ARG A CA 1
ATOM 657 C C . ARG A 1 89 ? 4.572 1.445 -16.568 1.00 96.19 89 ARG A C 1
ATOM 659 O O . ARG A 1 89 ? 4.629 0.219 -16.526 1.00 96.19 89 ARG A O 1
ATOM 666 N N . ALA A 1 90 ? 4.519 2.110 -17.719 1.00 95.38 90 ALA A N 1
ATOM 667 C CA . ALA A 1 90 ? 4.483 1.462 -19.033 1.00 95.38 90 ALA A CA 1
ATOM 668 C C . ALA A 1 90 ? 5.728 0.609 -19.343 1.00 95.38 90 ALA A C 1
ATOM 670 O O . ALA A 1 90 ? 5.660 -0.297 -20.167 1.00 95.38 90 ALA A O 1
ATOM 671 N N . ASP A 1 91 ? 6.855 0.887 -18.687 1.00 93.31 91 ASP A N 1
ATOM 672 C CA . ASP A 1 91 ? 8.090 0.104 -18.792 1.00 93.31 91 ASP A CA 1
ATOM 673 C C . ASP A 1 91 ? 8.112 -1.128 -17.867 1.00 93.31 91 ASP A C 1
ATOM 675 O O . ASP A 1 91 ? 9.100 -1.858 -17.834 1.00 93.31 91 ASP A O 1
ATOM 679 N N . GLY A 1 92 ? 7.029 -1.368 -17.119 1.00 92.88 92 GLY A N 1
ATOM 680 C CA . GLY A 1 92 ? 6.901 -2.463 -16.161 1.00 92.88 92 GLY A CA 1
ATOM 681 C C . GLY A 1 92 ? 7.500 -2.169 -14.785 1.00 92.88 92 GLY A C 1
ATOM 682 O O . GLY A 1 92 ? 7.380 -3.007 -13.892 1.00 92.88 92 GLY A O 1
ATOM 683 N N . SER A 1 93 ? 8.117 -0.999 -14.579 1.00 95.31 93 SER A N 1
ATOM 684 C CA . SER A 1 93 ? 8.594 -0.593 -13.257 1.00 95.31 93 SER A CA 1
ATOM 685 C C . SER A 1 93 ? 7.430 -0.246 -12.324 1.00 95.31 93 SER A C 1
ATOM 687 O O . SER A 1 93 ? 6.344 0.156 -12.758 1.00 95.31 93 SER A O 1
ATOM 689 N N . THR A 1 94 ? 7.662 -0.411 -11.021 1.00 96.00 94 THR A N 1
ATOM 690 C CA . THR A 1 94 ? 6.675 -0.121 -9.978 1.00 96.00 94 THR A CA 1
ATOM 691 C C . THR A 1 94 ? 7.210 0.889 -8.979 1.00 96.00 94 THR A C 1
ATOM 693 O O . THR A 1 94 ? 8.361 0.789 -8.555 1.00 96.00 94 THR A O 1
ATOM 696 N N . GLU A 1 95 ? 6.358 1.812 -8.549 1.00 95.06 95 GLU A N 1
ATOM 697 C CA . GLU A 1 95 ? 6.679 2.833 -7.552 1.00 95.06 95 GLU A CA 1
ATOM 698 C C . GLU A 1 95 ? 5.603 2.873 -6.468 1.00 95.06 95 GLU A C 1
ATOM 700 O O . GLU A 1 95 ? 4.417 2.786 -6.773 1.00 95.06 95 GLU A O 1
ATOM 705 N N . ILE A 1 96 ? 6.008 3.018 -5.206 1.00 95.75 96 ILE A N 1
ATOM 706 C CA . ILE A 1 96 ? 5.083 3.176 -4.082 1.00 95.75 96 ILE A CA 1
ATOM 707 C C . ILE A 1 96 ? 4.952 4.666 -3.777 1.00 95.75 96 ILE A C 1
ATOM 709 O O . ILE A 1 96 ? 5.944 5.324 -3.466 1.00 95.75 96 ILE A O 1
ATOM 713 N N . VAL A 1 97 ? 3.728 5.186 -3.837 1.00 94.88 97 VAL A N 1
ATOM 714 C CA . VAL A 1 97 ? 3.422 6.594 -3.569 1.00 94.88 97 VAL A CA 1
ATOM 715 C C . VAL A 1 97 ? 2.322 6.717 -2.523 1.00 94.88 97 VAL A C 1
ATOM 717 O O . VAL A 1 97 ? 1.402 5.903 -2.471 1.00 94.88 97 VAL A O 1
ATOM 720 N N . ASN A 1 98 ? 2.380 7.763 -1.704 1.00 94.75 98 ASN A N 1
ATOM 721 C CA . ASN A 1 98 ? 1.278 8.079 -0.799 1.00 94.75 98 ASN A CA 1
ATOM 722 C C . ASN A 1 98 ? 0.121 8.705 -1.586 1.00 94.75 98 ASN A C 1
ATOM 724 O O . ASN A 1 98 ? 0.328 9.629 -2.377 1.00 94.75 98 ASN A O 1
ATOM 728 N N . ALA A 1 99 ? -1.090 8.199 -1.361 1.00 83.50 99 ALA A N 1
ATOM 729 C CA . ALA A 1 99 ? -2.319 8.798 -1.854 1.00 83.50 99 ALA A CA 1
ATOM 730 C C . ALA A 1 99 ? -2.544 10.115 -1.099 1.00 83.50 99 ALA A C 1
ATOM 732 O O . ALA A 1 99 ? -2.566 10.138 0.132 1.00 83.50 99 ALA A O 1
ATOM 733 N N . LYS A 1 100 ? -2.614 11.214 -1.849 1.00 71.81 100 LYS A N 1
ATOM 734 C CA . LYS A 1 100 ? -2.750 12.570 -1.316 1.00 71.81 100 LYS A CA 1
ATOM 735 C C . LYS A 1 100 ? -4.211 12.979 -1.204 1.00 71.81 100 LYS A C 1
ATOM 737 O O . LYS A 1 100 ? -4.990 12.575 -2.096 1.00 71.81 100 LYS A O 1
#

Sequence (100 aa):
MTTKYLITVVLFAAVLSTIIMGGVLARTSALAQDTEPDEAVAVPTESKPAPAVVSAIPYETVTEYQMDPFEPGRVRSTATKTSTLILVRADGSTEIVNAK

Foldseek 3Di:
DVVVVVVVVVVVVVVVVVVVVVVVVVPDDDDDDPDDCPPPPPPPPPPPPDAAFPDKAQDDKDKDFDADPVDGPDTPDIDIDGQWIWTQGPVRDIDIDGDD

pLDDT: mean 75.47, std 19.68, range [39.31, 96.94]

Mean predicted aligned error: 18.8 Å

Secondary structure (DSSP, 8-state):
--HHHHHHHHHHHHHHHHHHHHHHTTS--------------------PPPPPEEEEEEEEEEEEEEEPSSSTT-EEEEEEEEEEEEEEETTS-EEEEE--

Nearest PDB structures (foldseek):
  4fd0-assembly1_A  TM=2.755E-01  e=8.623E+00  Bacteroides caccae ATCC 43185